Protein AF-A0A624E3X1-F1 (afdb_monomer_lite)

Structure (mmCIF, N/CA/C/O backbone):
data_AF-A0A624E3X1-F1
#
_entry.id   AF-A0A624E3X1-F1
#
loop_
_atom_site.group_PDB
_atom_site.id
_atom_site.type_symbol
_atom_site.label_atom_id
_atom_site.label_alt_id
_atom_site.label_comp_id
_atom_site.label_asym_id
_atom_site.label_entity_id
_atom_site.label_seq_id
_atom_site.pdbx_PDB_ins_code
_atom_site.Cartn_x
_atom_site.Cartn_y
_atom_site.Cartn_z
_atom_site.occupancy
_atom_site.B_iso_or_equiv
_atom_site.auth_seq_id
_atom_site.auth_comp_id
_atom_site.auth_asym_id
_atom_site.auth_atom_id
_atom_site.pdbx_PDB_model_num
ATOM 1 N N . VAL A 1 1 ? -40.931 -2.395 30.115 1.00 44.59 1 VAL A N 1
ATOM 2 C CA . VAL A 1 1 ? -39.693 -2.992 29.569 1.00 44.59 1 VAL A CA 1
ATOM 3 C C . VAL A 1 1 ? -39.348 -2.295 28.263 1.00 44.59 1 VAL A C 1
ATOM 5 O O . VAL A 1 1 ? -40.124 -2.381 27.325 1.00 44.59 1 VAL A O 1
ATOM 8 N N . ALA A 1 2 ? -38.249 -1.543 28.227 1.00 46.53 2 ALA A N 1
ATOM 9 C CA . ALA A 1 2 ? -37.640 -1.061 26.989 1.00 46.53 2 ALA A CA 1
ATOM 10 C C . ALA A 1 2 ? -36.317 -1.817 26.840 1.00 46.53 2 ALA A C 1
ATOM 12 O O . ALA A 1 2 ? -35.440 -1.726 27.696 1.00 46.53 2 ALA A O 1
ATOM 13 N N . SER A 1 3 ? -36.257 -2.648 25.806 1.00 54.38 3 SER A N 1
ATOM 14 C CA . SER A 1 3 ? -35.184 -3.579 25.456 1.00 54.38 3 SER A CA 1
ATOM 15 C C . SER A 1 3 ? -33.956 -2.836 24.903 1.00 54.38 3 SER A C 1
ATOM 17 O O . SER A 1 3 ? -33.613 -2.972 23.732 1.00 54.38 3 SER A O 1
ATOM 19 N N . GLY A 1 4 ? -33.301 -2.017 25.726 1.00 58.72 4 GLY A N 1
ATOM 20 C CA . GLY A 1 4 ? -31.957 -1.522 25.424 1.00 58.72 4 GLY A CA 1
ATOM 21 C C . GLY A 1 4 ? -30.953 -2.620 25.758 1.00 58.72 4 GLY A C 1
ATOM 22 O O . GLY A 1 4 ? -30.642 -2.815 26.931 1.00 58.72 4 GLY A O 1
ATOM 23 N N . GLY A 1 5 ? -30.536 -3.395 24.756 1.00 59.72 5 GLY A N 1
ATOM 24 C CA . GLY A 1 5 ? -29.610 -4.515 24.929 1.00 59.72 5 GLY A CA 1
ATOM 25 C C . GLY A 1 5 ? -28.292 -4.085 25.579 1.00 59.72 5 GLY A C 1
ATOM 26 O O . GLY A 1 5 ? -27.781 -2.999 25.320 1.00 59.72 5 GLY A O 1
ATOM 27 N N . GLN A 1 6 ? -27.738 -4.942 26.437 1.00 49.72 6 GLN A N 1
ATOM 28 C CA . GLN A 1 6 ? -26.396 -4.742 26.981 1.00 49.72 6 GLN A CA 1
ATOM 29 C C . GLN A 1 6 ? -25.359 -5.056 25.899 1.00 49.72 6 GLN A C 1
ATOM 31 O O . GLN A 1 6 ? -25.317 -6.172 25.385 1.00 49.72 6 GLN A O 1
ATOM 36 N N . GLN A 1 7 ? -24.511 -4.079 25.579 1.00 58.19 7 GLN A N 1
ATOM 37 C CA . GLN A 1 7 ? -23.370 -4.256 24.689 1.00 58.19 7 GLN A CA 1
ATOM 38 C C . GLN A 1 7 ? -22.102 -4.383 25.540 1.00 58.19 7 GLN A C 1
ATOM 40 O O . GLN A 1 7 ? -21.641 -3.414 26.138 1.00 58.19 7 GLN A O 1
ATOM 45 N N . ILE A 1 8 ? -21.547 -5.592 25.622 1.00 56.34 8 ILE A N 1
ATOM 46 C CA . ILE A 1 8 ? -20.225 -5.829 26.211 1.00 56.34 8 ILE A CA 1
ATOM 47 C C . ILE A 1 8 ? -19.228 -5.822 25.044 1.00 56.34 8 ILE A C 1
ATOM 49 O O . ILE A 1 8 ? -19.086 -6.827 24.350 1.00 56.34 8 ILE A O 1
ATOM 53 N N . MET A 1 9 ? -18.587 -4.678 24.775 1.00 57.94 9 MET A N 1
ATOM 54 C CA . MET A 1 9 ? -17.477 -4.606 23.816 1.00 57.94 9 MET A CA 1
ATOM 55 C C . MET A 1 9 ? -16.202 -5.140 24.483 1.00 57.94 9 MET A C 1
ATOM 57 O O . MET A 1 9 ? -15.864 -4.734 25.594 1.00 57.94 9 MET A O 1
ATOM 61 N N . GLY A 1 10 ? -15.524 -6.081 23.823 1.00 61.91 10 GLY A N 1
ATOM 62 C CA . GLY A 1 10 ? -14.225 -6.606 24.254 1.00 61.91 10 GLY A CA 1
ATOM 63 C C . GLY A 1 10 ? -13.094 -5.562 24.153 1.00 61.91 10 GLY A C 1
ATOM 64 O O . GLY A 1 10 ? -13.364 -4.381 23.970 1.00 61.91 10 GLY A O 1
ATOM 65 N N . PRO A 1 11 ? -11.813 -5.967 24.240 1.00 58.62 11 PRO A N 1
ATOM 66 C CA . PRO A 1 11 ? -10.649 -5.064 24.312 1.00 58.62 11 PRO A CA 1
ATOM 67 C C . PRO A 1 11 ? -10.379 -4.199 23.060 1.00 58.62 11 PRO A C 1
ATOM 69 O O . PRO A 1 11 ? -9.334 -3.556 22.982 1.00 58.62 11 PRO A O 1
ATOM 72 N N . THR A 1 12 ? -11.278 -4.178 22.076 1.00 62.88 12 THR A N 1
ATOM 73 C CA . THR A 1 12 ? -11.132 -3.416 20.834 1.00 62.88 12 THR A CA 1
ATOM 74 C C . THR A 1 12 ? -11.801 -2.047 20.937 1.00 62.88 12 THR A C 1
ATOM 76 O O . THR A 1 12 ? -12.861 -1.871 21.536 1.00 62.88 12 THR A O 1
ATOM 79 N N . VAL A 1 13 ? -11.159 -1.040 20.345 1.00 67.06 13 VAL A N 1
ATOM 80 C CA . VAL A 1 13 ? -11.687 0.325 20.288 1.00 67.06 13 VAL A CA 1
ATOM 81 C C . VAL A 1 13 ? -12.630 0.433 19.088 1.00 67.06 13 VAL A C 1
ATOM 83 O O . VAL A 1 13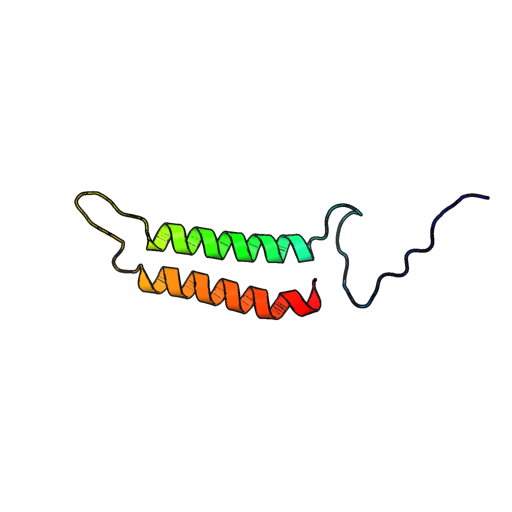 ? -12.223 0.200 17.952 1.00 67.06 13 VAL A O 1
ATOM 86 N N . HIS A 1 14 ? -13.889 0.800 19.326 1.00 74.19 14 HIS A N 1
ATOM 87 C CA . HIS A 1 14 ? -14.862 1.066 18.265 1.00 74.19 14 HIS A CA 1
ATOM 88 C C . HIS A 1 14 ? -15.066 2.570 18.107 1.00 74.19 14 HIS A C 1
ATOM 90 O O . HIS A 1 14 ? -15.520 3.240 19.033 1.00 74.19 14 HIS A O 1
ATOM 96 N N . ILE A 1 15 ? -14.733 3.107 16.933 1.00 78.94 15 ILE A N 1
ATOM 97 C CA . ILE A 1 15 ? -14.974 4.516 16.594 1.00 78.94 15 ILE A CA 1
ATOM 98 C C . ILE A 1 15 ? -15.815 4.547 15.322 1.00 78.94 15 ILE A C 1
ATOM 100 O O . ILE A 1 15 ? -15.294 4.314 14.232 1.00 78.94 15 ILE A O 1
ATOM 104 N N . GLY A 1 16 ? -17.110 4.837 15.446 1.00 78.12 16 GLY A N 1
ATOM 105 C CA . GLY A 1 16 ? -18.030 4.928 14.310 1.00 78.12 16 GLY A CA 1
ATOM 106 C C . GLY A 1 16 ? -19.461 4.518 14.661 1.00 78.12 16 GLY A C 1
ATOM 107 O O . GLY A 1 16 ? -19.910 4.735 15.785 1.00 78.12 16 GLY A O 1
ATOM 108 N N . SER A 1 17 ? -20.186 3.958 13.692 1.00 78.62 17 SER A N 1
ATOM 109 C CA . SER A 1 17 ? -21.564 3.461 13.844 1.00 78.62 17 SER A CA 1
ATOM 110 C C . SER A 1 17 ? -21.588 1.949 14.090 1.00 78.62 17 SER A C 1
ATOM 112 O O . SER A 1 17 ? -20.558 1.292 13.986 1.00 78.62 17 SER A O 1
ATOM 114 N N . GLU A 1 18 ? -22.758 1.358 14.354 1.00 72.75 18 GLU A N 1
ATOM 115 C CA . GLU A 1 18 ? -22.903 -0.112 14.404 1.00 72.75 18 GLU A CA 1
ATOM 116 C C . GLU A 1 18 ? -22.409 -0.804 13.121 1.00 72.75 18 GLU A C 1
ATOM 118 O O . GLU A 1 18 ? -21.908 -1.923 13.174 1.00 72.75 18 GLU A O 1
ATOM 123 N N . SER A 1 19 ? -22.525 -0.129 11.974 1.00 77.75 19 SER A N 1
ATOM 124 C CA . SER A 1 19 ? -22.143 -0.648 10.658 1.00 77.75 19 SER A CA 1
ATOM 125 C C . SER A 1 19 ? -20.722 -0.290 10.213 1.00 77.75 19 SER A C 1
ATOM 127 O O . SER A 1 19 ? -20.224 -0.900 9.271 1.00 77.75 19 SER A O 1
ATOM 129 N N . VAL A 1 20 ? -20.070 0.696 10.839 1.00 76.69 20 VAL A N 1
ATOM 130 C CA . VAL A 1 20 ? -18.760 1.208 10.411 1.00 76.69 20 VAL A CA 1
ATOM 131 C C . VAL A 1 20 ? -17.845 1.362 11.612 1.00 76.69 20 VAL A C 1
ATOM 133 O O . VAL A 1 20 ? -18.098 2.183 12.491 1.00 76.69 20 VAL A O 1
ATOM 136 N N . ASN A 1 21 ? -16.727 0.640 11.597 1.00 85.81 21 ASN A N 1
ATOM 137 C CA . ASN A 1 21 ? -15.604 0.902 12.484 1.00 85.81 21 ASN A CA 1
ATOM 138 C C . ASN A 1 21 ? -14.494 1.605 11.695 1.00 85.81 21 ASN A C 1
ATOM 140 O O . ASN A 1 21 ? -13.915 1.039 10.766 1.00 85.81 21 ASN A O 1
ATOM 144 N N . THR A 1 22 ? -14.174 2.837 12.084 1.00 87.38 22 THR A N 1
ATOM 145 C CA . THR A 1 22 ? -13.116 3.646 11.465 1.00 87.38 22 THR A CA 1
ATOM 146 C C . THR A 1 22 ? -11.767 2.929 11.498 1.00 87.38 22 THR A C 1
ATOM 148 O O . THR A 1 22 ? -10.988 3.056 10.559 1.00 87.38 22 THR A O 1
ATOM 151 N N . LEU A 1 23 ? -11.493 2.134 12.539 1.00 88.50 23 LEU A N 1
ATOM 152 C CA . LEU A 1 23 ? -10.247 1.375 12.631 1.00 88.50 23 LEU A CA 1
ATOM 153 C C . LEU A 1 23 ? -10.187 0.245 11.595 1.00 88.50 23 LEU A C 1
ATOM 155 O O . LEU A 1 23 ? -9.141 0.029 10.988 1.00 88.50 23 LEU A O 1
ATOM 159 N N . THR A 1 24 ? -11.307 -0.429 11.331 1.00 88.19 24 THR A N 1
ATOM 160 C CA . THR A 1 24 ? -11.403 -1.422 10.250 1.00 88.19 24 THR A CA 1
ATOM 161 C C . THR A 1 24 ? -11.227 -0.758 8.885 1.00 88.19 24 THR A C 1
ATOM 163 O O . THR A 1 24 ? -10.418 -1.225 8.092 1.00 88.19 24 THR A O 1
ATOM 166 N N . MET A 1 25 ? -11.860 0.398 8.655 1.00 93.00 25 MET A N 1
ATOM 167 C CA . MET A 1 25 ? -11.673 1.178 7.423 1.00 93.00 25 MET A CA 1
ATOM 168 C C . MET A 1 25 ? -10.204 1.579 7.199 1.00 93.00 25 MET A C 1
ATOM 170 O O . MET A 1 25 ? -9.729 1.607 6.062 1.00 93.00 25 MET A O 1
ATOM 174 N N . MET A 1 26 ? -9.442 1.840 8.267 1.00 93.38 26 MET A N 1
ATOM 175 C CA . MET A 1 26 ? -7.999 2.075 8.152 1.00 93.38 26 MET A CA 1
ATOM 176 C C . MET A 1 26 ? -7.237 0.835 7.666 1.00 93.38 26 MET A C 1
ATOM 178 O O . MET A 1 26 ? -6.305 0.990 6.879 1.00 93.38 26 MET A O 1
ATOM 182 N N . LEU A 1 27 ? -7.617 -0.380 8.086 1.00 95.19 27 LEU A N 1
ATOM 183 C CA . LEU A 1 27 ? -7.027 -1.618 7.557 1.00 95.19 27 LEU A CA 1
ATOM 184 C C . LEU A 1 27 ? -7.354 -1.798 6.069 1.00 95.19 27 LEU A C 1
ATOM 186 O O . LEU A 1 27 ? -6.445 -2.083 5.292 1.00 95.19 27 LEU A O 1
ATOM 190 N N . ASP A 1 28 ? -8.598 -1.539 5.666 1.00 96.31 28 ASP A N 1
ATOM 191 C CA . ASP A 1 28 ? -9.017 -1.609 4.259 1.00 96.31 28 ASP A CA 1
ATOM 192 C C . ASP A 1 28 ? -8.267 -0.581 3.398 1.00 96.31 28 ASP A C 1
ATOM 194 O O . ASP A 1 28 ? -7.839 -0.861 2.279 1.00 96.31 28 ASP A O 1
ATOM 198 N N . THR A 1 29 ? -8.031 0.615 3.943 1.00 97.06 29 THR A N 1
ATOM 199 C CA . THR A 1 29 ? -7.244 1.656 3.269 1.00 97.06 29 THR A CA 1
ATOM 200 C C . THR A 1 29 ? -5.779 1.240 3.106 1.00 97.06 29 THR A C 1
ATOM 202 O O . THR A 1 29 ? -5.163 1.549 2.085 1.00 97.06 29 THR A O 1
ATOM 205 N N . ILE A 1 30 ? -5.200 0.524 4.079 1.00 98.19 30 ILE A N 1
ATOM 206 C CA . ILE A 1 30 ? -3.841 -0.029 3.958 1.00 98.19 30 ILE A CA 1
ATOM 207 C C . ILE A 1 30 ? -3.782 -1.078 2.837 1.00 98.19 30 ILE A C 1
ATOM 209 O O . ILE A 1 30 ? -2.822 -1.073 2.063 1.00 98.19 30 ILE A O 1
ATOM 213 N N . ASP A 1 31 ? -4.801 -1.931 2.717 1.00 98.19 31 ASP A N 1
ATOM 214 C CA . ASP A 1 31 ? -4.898 -2.912 1.630 1.00 98.19 31 ASP A CA 1
ATOM 215 C C . ASP A 1 31 ? -5.014 -2.219 0.262 1.00 98.19 31 ASP A C 1
ATOM 217 O O .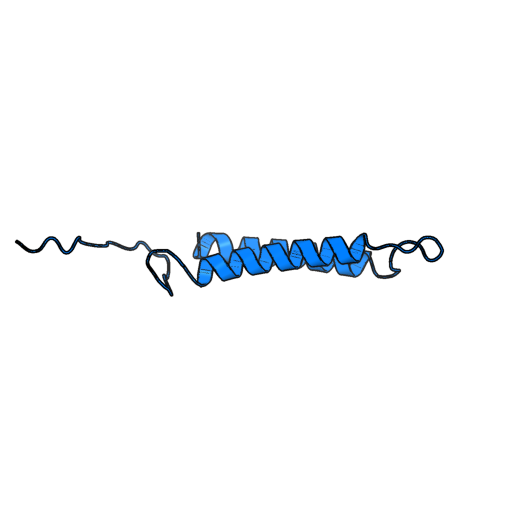 ASP A 1 31 ? -4.269 -2.549 -0.664 1.00 98.19 31 ASP A O 1
ATOM 221 N N . LEU A 1 32 ? -5.847 -1.179 0.156 1.00 98.50 32 LEU A N 1
ATOM 222 C CA . LEU A 1 32 ? -5.988 -0.384 -1.068 1.00 98.50 32 LEU A CA 1
ATOM 223 C C . LEU A 1 32 ? -4.671 0.299 -1.479 1.00 98.50 32 LEU A C 1
ATOM 225 O O . LEU A 1 32 ? -4.348 0.380 -2.664 1.00 98.50 32 LEU A O 1
ATOM 229 N N . LEU A 1 33 ? -3.872 0.766 -0.513 1.00 98.56 33 LEU A N 1
ATOM 230 C CA . LEU A 1 33 ? -2.539 1.312 -0.787 1.00 98.56 33 LEU A CA 1
ATOM 231 C C . LEU A 1 33 ? -1.574 0.247 -1.323 1.00 98.56 33 LEU A C 1
ATOM 233 O O . LEU A 1 33 ? -0.762 0.551 -2.202 1.00 98.56 33 LEU A O 1
ATOM 237 N N . ALA A 1 34 ? -1.646 -0.986 -0.814 1.00 98.69 34 ALA A N 1
ATOM 238 C CA . ALA A 1 34 ? -0.841 -2.090 -1.326 1.00 98.69 34 ALA A CA 1
ATOM 239 C C . ALA A 1 34 ? -1.229 -2.434 -2.772 1.00 98.69 34 ALA A C 1
ATOM 241 O O . ALA A 1 34 ? -0.347 -2.572 -3.623 1.00 98.69 34 ALA A O 1
ATOM 242 N N . GLU A 1 35 ? -2.532 -2.503 -3.056 1.00 98.75 35 GLU A N 1
ATOM 243 C CA . GLU A 1 35 ? -3.064 -2.747 -4.396 1.00 98.75 35 GLU A CA 1
ATOM 244 C C . GLU A 1 35 ? -2.608 -1.667 -5.383 1.00 98.75 35 GLU A C 1
ATOM 246 O O . GLU A 1 35 ? -2.021 -1.978 -6.421 1.00 98.75 35 GLU A O 1
ATOM 251 N N . LEU A 1 36 ? -2.787 -0.390 -5.030 1.00 98.69 36 LEU A N 1
ATOM 252 C CA . LEU A 1 36 ? -2.369 0.734 -5.866 1.00 98.69 36 LEU A CA 1
ATOM 253 C C . LEU A 1 36 ? -0.862 0.697 -6.156 1.00 98.69 36 LEU A C 1
ATOM 255 O O . LEU A 1 36 ? -0.435 0.926 -7.287 1.00 98.69 36 LEU A O 1
ATOM 259 N N . ALA A 1 37 ? -0.040 0.382 -5.153 1.00 98.75 37 ALA A N 1
ATOM 260 C CA . ALA A 1 37 ? 1.399 0.256 -5.344 1.00 98.75 37 ALA A CA 1
ATOM 261 C C . ALA A 1 37 ? 1.752 -0.888 -6.315 1.00 98.75 37 ALA A C 1
ATOM 263 O O . ALA A 1 37 ? 2.627 -0.715 -7.163 1.00 98.75 37 ALA A O 1
ATOM 264 N N . GLN A 1 38 ? 1.055 -2.027 -6.259 1.00 98.69 38 GLN A N 1
ATOM 265 C CA . GLN A 1 38 ? 1.258 -3.118 -7.220 1.00 98.69 38 GLN A CA 1
ATOM 266 C C . GLN A 1 38 ? 0.808 -2.754 -8.641 1.00 98.69 38 GLN A C 1
ATOM 268 O O . GLN A 1 38 ? 1.505 -3.080 -9.607 1.00 98.69 38 GLN A O 1
ATOM 273 N N . GLN A 1 39 ? -0.310 -2.038 -8.784 1.00 98.62 39 GLN A N 1
ATOM 274 C CA . GLN A 1 39 ? -0.753 -1.521 -10.082 1.00 98.62 39 GLN A CA 1
ATOM 275 C C . GLN A 1 39 ? 0.302 -0.578 -10.680 1.00 98.62 39 GLN A C 1
ATOM 277 O O . GLN A 1 39 ? 0.689 -0.736 -11.834 1.00 98.62 39 GLN A O 1
ATOM 282 N N . CYS A 1 40 ? 0.869 0.330 -9.880 1.00 98.25 40 CYS A N 1
ATOM 283 C CA . CYS A 1 40 ? 1.970 1.191 -10.316 1.00 98.25 40 CYS A CA 1
ATOM 284 C C . CYS A 1 40 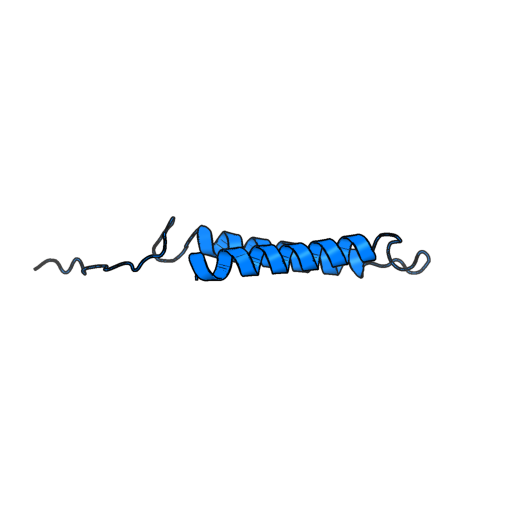? 3.224 0.395 -10.712 1.00 98.25 40 CYS A C 1
ATOM 286 O O . CYS A 1 40 ? 3.854 0.720 -11.712 1.00 98.25 40 CYS A O 1
ATOM 288 N N . ALA A 1 41 ? 3.589 -0.654 -9.965 1.00 98.44 41 ALA A N 1
ATOM 289 C CA . ALA A 1 41 ? 4.760 -1.482 -10.270 1.00 98.44 41 ALA A CA 1
ATOM 290 C C . ALA A 1 41 ? 4.630 -2.254 -11.594 1.00 98.44 41 ALA A C 1
ATOM 292 O O . ALA A 1 41 ? 5.631 -2.494 -12.269 1.00 98.44 41 ALA A O 1
ATOM 293 N N . SER A 1 42 ? 3.405 -2.657 -11.939 1.00 97.81 42 SER A N 1
ATOM 294 C CA . SER A 1 42 ? 3.084 -3.446 -13.135 1.00 97.81 42 SER A CA 1
ATOM 295 C C . SER A 1 42 ? 2.639 -2.603 -14.330 1.00 97.81 42 SER A C 1
ATOM 297 O O . SER A 1 42 ? 2.537 -3.126 -15.441 1.00 97.81 42 SER A O 1
ATOM 299 N N . HIS A 1 43 ? 2.408 -1.302 -14.129 1.00 97.81 43 HIS A N 1
ATOM 300 C CA . HIS A 1 43 ? 2.033 -0.375 -15.192 1.00 97.81 43 HIS A CA 1
ATOM 301 C C . HIS A 1 43 ? 3.067 -0.386 -16.319 1.00 97.81 43 HIS A C 1
ATOM 303 O O . HIS A 1 43 ? 4.269 -0.410 -16.074 1.00 97.81 43 HIS A O 1
ATOM 309 N N . SER A 1 44 ? 2.625 -0.346 -17.573 1.00 97.06 44 SER A N 1
ATOM 310 C CA . SER A 1 44 ? 3.539 -0.365 -18.713 1.00 97.06 44 SER A CA 1
ATOM 311 C C . SER A 1 44 ? 2.961 0.360 -19.923 1.00 97.06 44 SER A C 1
ATOM 313 O O . SER A 1 44 ? 1.752 0.352 -20.147 1.00 97.06 44 SER A O 1
ATOM 315 N N . HIS A 1 45 ? 3.837 0.966 -20.728 1.00 96.31 45 HIS A N 1
ATOM 316 C CA . HIS A 1 45 ? 3.496 1.476 -22.057 1.00 96.31 45 HIS A CA 1
ATOM 317 C C . HIS A 1 45 ? 4.183 0.637 -23.148 1.00 96.31 45 HIS A C 1
ATOM 319 O O . HIS A 1 45 ? 5.342 0.258 -22.956 1.00 96.31 45 HIS A O 1
ATOM 325 N N . PRO A 1 46 ? 3.550 0.430 -24.323 1.00 95.12 46 PRO A N 1
ATOM 326 C CA . PRO A 1 46 ? 4.064 -0.447 -25.383 1.00 95.12 46 PRO A CA 1
ATOM 327 C C . PRO A 1 46 ? 5.516 -0.198 -25.821 1.00 95.12 46 PRO A C 1
ATOM 329 O O . PRO A 1 46 ? 6.217 -1.145 -26.157 1.00 95.12 46 PRO A O 1
ATOM 332 N N . SER A 1 47 ? 5.982 1.055 -25.792 1.00 94.56 47 SER A N 1
ATOM 333 C CA . SER A 1 47 ? 7.332 1.431 -26.253 1.00 94.56 47 SER A CA 1
ATOM 334 C C . SER A 1 47 ? 8.315 1.771 -25.128 1.00 94.56 47 SER A C 1
ATOM 336 O O . SER A 1 47 ? 9.477 2.049 -25.407 1.00 94.56 47 SER A O 1
ATOM 338 N N . VAL A 1 48 ? 7.860 1.798 -23.871 1.00 94.75 48 VAL A N 1
ATOM 339 C CA . VAL A 1 48 ? 8.678 2.199 -22.706 1.00 94.75 48 VAL A CA 1
ATOM 340 C C . VAL A 1 48 ? 8.926 1.016 -21.768 1.00 94.75 48 VAL A C 1
ATOM 342 O O . VAL A 1 48 ? 9.952 0.973 -21.096 1.00 94.75 48 VAL A O 1
ATOM 345 N N . GLY A 1 49 ? 8.021 0.033 -21.741 1.00 94.88 49 GLY A N 1
ATOM 346 C CA . GLY A 1 49 ? 8.077 -1.068 -20.783 1.00 94.88 49 GLY A CA 1
ATOM 347 C C . GLY A 1 49 ? 7.542 -0.659 -19.410 1.00 94.88 49 GLY A C 1
ATOM 348 O O . GLY A 1 49 ? 6.725 0.260 -19.305 1.00 94.88 49 GLY A O 1
ATOM 349 N N . THR A 1 50 ? 7.902 -1.412 -18.375 1.00 96.56 50 THR A N 1
ATOM 350 C CA . THR A 1 50 ? 7.524 -1.151 -16.976 1.00 96.56 50 THR A CA 1
ATOM 351 C C . THR A 1 50 ? 8.351 -0.010 -16.380 1.00 96.56 50 THR A C 1
ATOM 353 O O . THR A 1 50 ? 9.462 0.247 -16.851 1.00 96.56 50 THR A O 1
ATOM 356 N N . PRO A 1 51 ? 7.885 0.661 -15.315 1.00 97.31 51 PRO A N 1
ATOM 357 C CA . PRO A 1 51 ? 8.640 1.726 -14.678 1.00 97.31 51 PRO A CA 1
ATOM 358 C C . PRO A 1 51 ? 9.990 1.240 -14.136 1.00 97.31 51 PRO A C 1
ATOM 360 O O . PRO A 1 51 ? 10.102 0.170 -13.537 1.00 97.31 51 PRO A O 1
ATOM 363 N N . THR A 1 52 ? 11.021 2.075 -14.270 1.00 97.81 52 THR A N 1
ATOM 364 C CA . THR A 1 52 ? 12.381 1.785 -13.775 1.00 97.81 52 THR A CA 1
ATOM 365 C C . THR A 1 52 ? 12.457 1.692 -12.249 1.00 97.81 52 THR A C 1
ATOM 367 O O . THR A 1 52 ? 13.389 1.103 -11.707 1.00 97.81 52 THR A O 1
ATOM 370 N N . ASN A 1 53 ? 11.459 2.231 -11.544 1.00 97.62 53 ASN A N 1
ATOM 371 C CA . ASN A 1 53 ? 11.303 2.161 -10.094 1.00 97.62 53 ASN A CA 1
ATOM 372 C C . ASN A 1 53 ? 10.248 1.129 -9.640 1.00 97.62 53 ASN A C 1
ATOM 374 O O . ASN A 1 53 ? 9.812 1.187 -8.489 1.00 97.62 53 ASN A O 1
ATOM 378 N N . ALA A 1 54 ? 9.870 0.156 -10.482 1.00 98.25 54 ALA A N 1
ATOM 379 C CA . ALA A 1 54 ? 8.932 -0.917 -10.120 1.00 98.25 54 ALA A CA 1
ATOM 380 C C . ALA A 1 54 ? 9.298 -1.624 -8.798 1.00 98.25 54 ALA A C 1
ATOM 382 O O . ALA A 1 54 ? 8.426 -1.935 -7.986 1.00 98.25 54 ALA A O 1
ATOM 383 N N . GLY A 1 55 ? 10.596 -1.813 -8.528 1.00 98.38 55 GLY A N 1
ATOM 384 C CA . GLY A 1 55 ? 11.077 -2.371 -7.260 1.00 98.38 55 GLY A CA 1
ATOM 385 C C . GLY A 1 55 ? 10.685 -1.539 -6.031 1.00 98.38 55 GLY A C 1
ATOM 386 O O . GLY A 1 55 ? 10.282 -2.103 -5.016 1.00 98.38 55 GLY A O 1
ATOM 387 N N . ALA A 1 56 ? 10.727 -0.207 -6.128 1.00 98.69 56 ALA A N 1
ATOM 388 C CA . ALA A 1 56 ? 10.337 0.686 -5.036 1.00 98.69 56 ALA A CA 1
ATOM 389 C C . ALA A 1 56 ? 8.819 0.650 -4.777 1.00 98.69 56 ALA A C 1
ATOM 391 O O . ALA A 1 56 ? 8.380 0.672 -3.624 1.00 98.69 56 ALA A O 1
ATOM 392 N N . PHE A 1 57 ? 8.011 0.529 -5.834 1.00 98.75 57 PHE A N 1
ATOM 393 C CA . PHE A 1 57 ? 6.566 0.334 -5.706 1.00 98.75 57 PHE A CA 1
ATOM 394 C C . PHE A 1 57 ? 6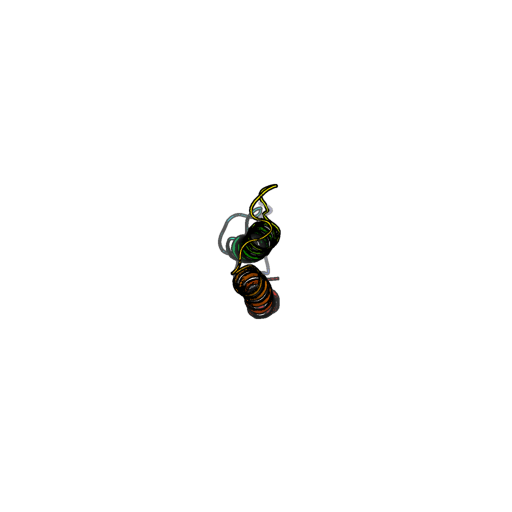.227 -1.004 -5.040 1.00 98.75 57 PHE A C 1
ATOM 396 O O . PHE A 1 57 ? 5.481 -1.030 -4.062 1.00 98.75 57 PHE A O 1
ATOM 403 N N . ASN A 1 58 ? 6.858 -2.101 -5.464 1.00 98.75 58 ASN A N 1
ATOM 404 C CA . ASN A 1 58 ? 6.694 -3.403 -4.808 1.00 98.75 58 ASN A CA 1
ATOM 405 C C . ASN A 1 58 ? 7.111 -3.367 -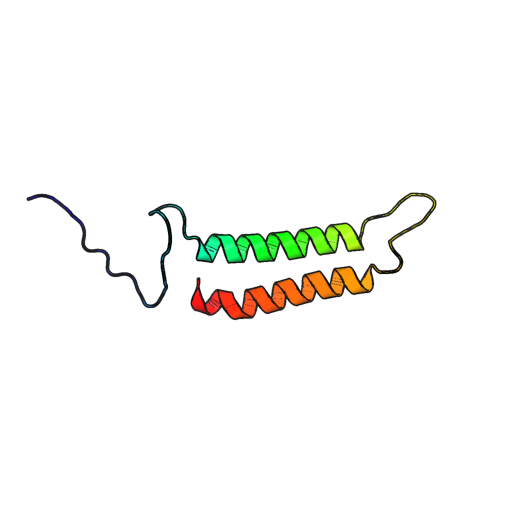3.331 1.00 98.75 58 ASN A C 1
ATOM 407 O O . ASN A 1 58 ? 6.447 -3.954 -2.476 1.00 98.75 58 ASN A O 1
ATOM 411 N N . GLN A 1 59 ? 8.173 -2.631 -3.002 1.00 98.75 59 GLN A N 1
ATOM 412 C CA . GLN A 1 59 ? 8.594 -2.448 -1.615 1.00 98.75 59 GLN A CA 1
ATOM 413 C C . GLN A 1 59 ? 7.587 -1.621 -0.798 1.00 98.75 59 GLN A C 1
ATOM 415 O O . GLN A 1 59 ? 7.409 -1.871 0.394 1.00 98.75 59 GLN A O 1
ATOM 420 N N . THR A 1 60 ? 6.879 -0.686 -1.434 1.00 98.75 60 THR A N 1
ATOM 421 C CA . THR A 1 60 ? 5.782 0.068 -0.810 1.00 98.75 60 THR A CA 1
ATOM 422 C C . THR A 1 60 ? 4.590 -0.841 -0.514 1.00 98.75 60 THR A C 1
ATOM 424 O O . THR A 1 60 ? 4.080 -0.809 0.605 1.00 98.75 60 THR A O 1
ATOM 427 N N . ALA A 1 61 ? 4.208 -1.714 -1.453 1.00 98.69 61 ALA A N 1
ATOM 428 C CA . ALA A 1 61 ? 3.167 -2.720 -1.231 1.00 98.69 61 ALA A CA 1
ATOM 429 C C . ALA A 1 61 ? 3.526 -3.672 -0.074 1.00 98.69 61 ALA A C 1
ATOM 431 O O . ALA A 1 61 ? 2.717 -3.911 0.821 1.00 98.69 61 ALA A O 1
ATOM 432 N N . ALA A 1 62 ? 4.777 -4.143 -0.026 1.00 98.69 62 ALA A N 1
ATOM 433 C CA . ALA A 1 62 ? 5.265 -4.973 1.075 1.00 98.69 62 ALA A CA 1
ATOM 434 C C . ALA A 1 62 ? 5.213 -4.236 2.426 1.00 98.69 62 ALA A C 1
ATOM 436 O O . ALA A 1 62 ? 4.794 -4.807 3.434 1.00 98.69 62 ALA A O 1
ATOM 437 N N . LYS A 1 63 ? 5.597 -2.953 2.454 1.00 98.62 63 LYS A N 1
ATOM 438 C CA . LYS A 1 63 ? 5.522 -2.121 3.660 1.00 98.62 63 LYS A CA 1
ATOM 439 C C . LYS A 1 63 ? 4.078 -1.926 4.123 1.00 98.62 63 LYS A C 1
ATOM 441 O O . LYS A 1 63 ? 3.829 -2.027 5.320 1.00 98.62 63 LYS A O 1
ATOM 446 N N . ALA A 1 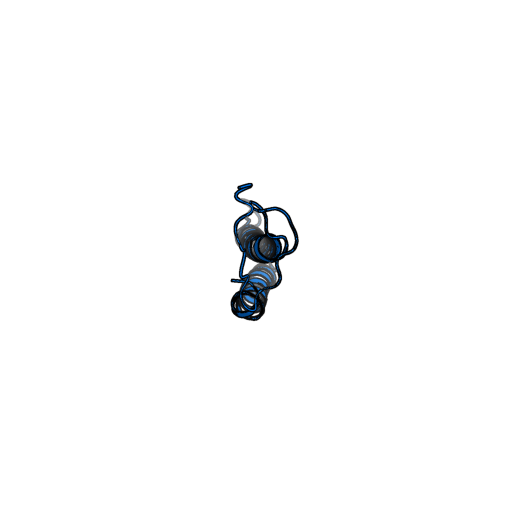64 ? 3.134 -1.713 3.206 1.00 98.56 64 ALA A N 1
ATOM 447 C CA . ALA A 1 64 ? 1.712 -1.653 3.533 1.00 98.56 64 ALA A CA 1
ATOM 448 C C . ALA A 1 64 ? 1.238 -2.960 4.200 1.00 98.56 64 ALA A C 1
ATOM 450 O O . ALA A 1 64 ? 0.665 -2.910 5.285 1.00 98.56 64 ALA A O 1
ATOM 451 N N . GLY A 1 65 ? 1.599 -4.131 3.658 1.00 98.06 65 GLY A N 1
ATOM 452 C CA . GLY A 1 65 ? 1.290 -5.429 4.279 1.00 98.06 65 GLY A CA 1
ATOM 453 C C . GLY A 1 65 ? 1.895 -5.623 5.681 1.00 98.06 65 GLY A C 1
ATOM 454 O O . GLY A 1 65 ? 1.246 -6.166 6.581 1.00 98.06 65 GLY A O 1
ATOM 455 N N . GLN A 1 66 ? 3.112 -5.120 5.916 1.00 98.06 66 GLN A N 1
ATOM 456 C CA . GLN A 1 66 ? 3.729 -5.105 7.251 1.00 98.06 66 GLN A CA 1
ATOM 457 C C . GLN A 1 66 ? 2.976 -4.180 8.216 1.00 98.06 66 GLN A C 1
ATOM 459 O O . GLN A 1 66 ? 2.714 -4.551 9.361 1.00 98.06 66 GLN A O 1
ATOM 464 N N . THR A 1 67 ? 2.603 -2.982 7.757 1.00 97.62 67 THR A N 1
ATOM 465 C CA . THR A 1 67 ? 1.796 -2.029 8.525 1.00 97.62 67 THR A CA 1
ATOM 466 C C . THR A 1 67 ? 0.444 -2.634 8.888 1.00 97.62 67 THR A C 1
ATOM 468 O O . THR A 1 67 ? 0.036 -2.552 10.044 1.00 97.62 67 THR A O 1
ATOM 471 N N . ARG A 1 68 ? -0.208 -3.317 7.945 1.00 96.62 68 ARG A N 1
ATOM 472 C CA . ARG A 1 68 ? -1.459 -4.034 8.187 1.00 96.62 68 ARG A CA 1
ATOM 473 C C . ARG A 1 68 ? -1.298 -5.092 9.274 1.00 96.62 68 ARG A C 1
ATOM 475 O O . ARG A 1 68 ? -2.019 -5.059 10.264 1.00 96.62 68 ARG A O 1
ATOM 482 N N . SER A 1 69 ? -0.302 -5.969 9.132 1.00 95.69 69 SER A N 1
ATOM 483 C CA . SER A 1 69 ? -0.005 -7.037 10.101 1.00 95.69 69 SER A CA 1
ATOM 484 C C . SER A 1 69 ? 0.231 -6.497 11.514 1.00 95.69 69 SER A C 1
ATOM 486 O O . SER A 1 69 ? -0.194 -7.104 12.493 1.00 95.69 69 SER A O 1
ATOM 488 N N . LYS A 1 70 ? 0.879 -5.331 11.631 1.00 94.06 70 LYS A N 1
ATOM 489 C CA . LYS A 1 70 ? 1.127 -4.672 12.918 1.00 94.06 70 LYS A CA 1
ATOM 490 C C . LYS A 1 70 ? -0.165 -4.245 13.621 1.00 94.06 70 LYS A C 1
ATOM 492 O O . LYS A 1 70 ? -0.227 -4.313 14.846 1.00 94.06 70 LYS A O 1
ATOM 497 N N . TYR A 1 71 ? -1.161 -3.775 12.871 1.00 91.50 71 TYR A N 1
ATOM 498 C CA . TYR A 1 71 ? -2.381 -3.196 13.438 1.00 91.50 71 TYR A CA 1
ATOM 499 C C . TYR A 1 71 ? -3.570 -4.155 13.461 1.00 91.50 71 TYR A C 1
ATOM 501 O O . TYR A 1 71 ? -4.452 -3.978 14.297 1.00 91.50 71 TYR A O 1
ATOM 509 N N . GLN A 1 72 ? -3.587 -5.185 12.610 1.00 90.25 72 GLN A N 1
ATOM 510 C CA . GLN A 1 72 ? -4.731 -6.091 12.503 1.00 90.25 72 GLN A CA 1
ATOM 511 C C . GLN A 1 72 ? -5.052 -6.759 13.842 1.00 90.25 72 GLN A C 1
ATOM 513 O O . GLN A 1 72 ? -6.193 -6.704 14.254 1.00 90.25 72 GLN A O 1
ATOM 518 N N . ASN A 1 73 ? -4.047 -7.235 14.588 1.00 84.62 73 ASN A N 1
ATOM 519 C CA . ASN A 1 73 ? -4.259 -7.945 15.858 1.00 84.62 73 ASN A CA 1
ATOM 520 C C . ASN A 1 73 ? -4.777 -7.038 16.996 1.00 84.62 73 ASN A C 1
ATOM 522 O O . ASN A 1 73 ? -5.079 -7.524 18.081 1.00 84.62 73 ASN A O 1
ATOM 526 N N . ILE A 1 74 ? -4.789 -5.717 16.788 1.00 83.44 74 ILE A N 1
ATOM 527 C CA . ILE A 1 74 ? -5.297 -4.721 17.744 1.00 83.44 74 ILE A CA 1
ATOM 528 C C . ILE A 1 74 ? -6.720 -4.288 17.356 1.00 83.44 74 ILE A C 1
ATOM 530 O O . ILE A 1 74 ? -7.501 -3.879 18.211 1.00 83.44 74 ILE A O 1
ATOM 534 N N . ILE A 1 75 ? -7.042 -4.341 16.062 1.00 82.31 75 ILE A N 1
ATOM 535 C CA . ILE A 1 75 ? -8.259 -3.770 15.480 1.00 82.31 75 ILE A CA 1
ATOM 536 C C . ILE A 1 75 ? -9.307 -4.846 15.146 1.00 82.31 75 ILE A C 1
ATOM 538 O O . ILE A 1 75 ? -10.498 -4.547 15.228 1.00 82.31 75 ILE A O 1
ATOM 542 N N . ALA A 1 76 ? -8.886 -6.056 14.762 1.00 69.44 76 ALA A N 1
ATOM 543 C CA . ALA A 1 76 ? -9.720 -7.133 14.222 1.00 69.44 76 ALA A CA 1
ATOM 544 C C . ALA A 1 76 ? -9.401 -8.498 14.851 1.00 69.44 76 ALA A C 1
ATOM 546 O O . ALA A 1 76 ? -8.215 -8.756 15.162 1.00 69.44 76 ALA A O 1
#

Foldseek 3Di:
DDCPDDDDDPQADADDDPVDGVLVVVLVVLQVLLVVLQCLLCDQDPVGGHDPCSVVSNVRSVVSVVVSVVCVVRHD

pLDDT: mean 86.91, std 15.69, range [44.59, 98.75]

Secondary structure (DSSP, 8-state):
----------SS---EETTEEHHHHHHHHHHHHHHHHHHHHH--BTTTBS-TTHHHHHHHHHHHHHHHHHHHHHH-

Radius of gyration: 19.14 Å; chains: 1; bounding box: 52×13×56 Å

Sequence (76 aa):
VASGGQQIMGPTVHIGSESVNTLTMMLDTIDLLAELAQQCASHSHPSVGTPTNAGAFNQTAAKAGQTRSKYQNIIA

Organism: Salmonella newport (NCBI:txid108619)